Protein AF-A0A9P8RZV0-F1 (afdb_monomer_lite)

InterPro domains:
  IPR009030 Growth factor receptor cysteine-rich domain superfamily [SSF57184] (6-114)

Sequence (165 aa):
MSQQNICPQFCSSCSPNYKCLQCNIESEFTIKQECAQKCSNQFNHTCINGQSVICGTLQQITDCNCNSALNHCKTCSGEHQTRCGSCMLGYIFHDGLCTQCDEGYEQIDSFCFPIQKLSNGAIVGSIITLFVILGIIVSLIFYFISKKKKLAYYKDNLIYRQERQ

Radius of gyration: 33.46 Å; chains: 1; bounding box: 100×52×60 Å

Secondary structure (DSSP, 8-state):
------PPTTEEEE-TT--EEEE-TTEEE-TTS-EEEPPP--TTEEEETTEEEETT-TT--S---S-TT--SEEEEESGGG-EEEEEPTTEEEETTEEEEEPTTEEEETTEEEE------TT----SSHHHHHHHHHHHHHHHHHHHHHHHHHHHHHHHHHHTT-

pLDDT: mean 80.0, std 14.56, range [35.28, 95.44]

Structure (mmCIF, N/CA/C/O backbone):
data_AF-A0A9P8RZV0-F1
#
_entry.id   AF-A0A9P8RZV0-F1
#
loop_
_atom_site.group_PDB
_atom_site.id
_atom_site.type_symbol
_atom_site.label_atom_id
_atom_site.label_alt_id
_atom_site.label_comp_id
_atom_site.label_asym_id
_atom_site.label_entity_id
_atom_site.label_seq_id
_atom_site.pdbx_PDB_ins_code
_atom_site.Cartn_x
_atom_site.Cartn_y
_atom_site.Cartn_z
_atom_site.occupancy
_atom_site.B_iso_or_equiv
_atom_site.auth_seq_id
_atom_site.auth_comp_id
_atom_site.auth_asym_id
_atom_site.auth_atom_id
_atom_site.pdbx_PDB_model_num
ATOM 1 N N . MET A 1 1 ? -2.962 3.510 36.211 1.00 35.28 1 MET A N 1
ATOM 2 C CA . MET A 1 1 ? -2.300 2.692 35.173 1.00 35.28 1 MET A CA 1
ATOM 3 C C . MET A 1 1 ? -2.483 3.415 33.851 1.00 35.28 1 MET A C 1
ATOM 5 O O . MET A 1 1 ? -3.613 3.523 33.400 1.00 35.28 1 MET A O 1
ATOM 9 N N . SER A 1 2 ? -1.424 4.021 33.313 1.00 41.19 2 SER A N 1
ATOM 10 C CA . SER A 1 2 ? -1.478 4.686 32.006 1.00 41.19 2 SER A CA 1
ATOM 11 C C . SER A 1 2 ? -1.530 3.601 30.934 1.00 41.19 2 SER A C 1
ATOM 13 O O . SER A 1 2 ? -0.592 2.810 30.840 1.00 41.19 2 SER A O 1
ATOM 15 N N . GLN A 1 3 ? -2.629 3.503 30.183 1.00 46.88 3 GLN A N 1
ATOM 16 C CA . GLN A 1 3 ? -2.630 2.718 28.953 1.00 46.88 3 GLN A CA 1
ATOM 17 C C . GLN A 1 3 ? -1.719 3.451 27.968 1.00 46.88 3 GLN A C 1
ATOM 19 O O . GLN A 1 3 ? -2.100 4.467 27.393 1.00 46.88 3 GLN A O 1
ATOM 24 N N . GLN A 1 4 ? -0.483 2.977 27.815 1.00 55.09 4 GLN A N 1
ATOM 25 C CA . GLN A 1 4 ? 0.320 3.366 26.666 1.00 55.09 4 GLN A CA 1
ATOM 26 C C . GLN A 1 4 ? -0.403 2.835 25.427 1.00 55.09 4 GLN A C 1
ATOM 28 O O . GLN A 1 4 ? -0.552 1.626 25.261 1.00 55.09 4 GLN A O 1
ATOM 33 N N . ASN A 1 5 ? -0.895 3.749 24.592 1.00 59.56 5 ASN A N 1
ATOM 34 C CA . ASN A 1 5 ? -1.424 3.438 23.269 1.00 59.56 5 ASN A CA 1
ATOM 35 C C . ASN A 1 5 ? -0.265 2.949 22.396 1.00 59.56 5 ASN A C 1
ATOM 37 O O . ASN A 1 5 ? 0.402 3.737 21.730 1.00 59.56 5 ASN A O 1
ATOM 41 N N . ILE A 1 6 ? 0.029 1.653 22.475 1.00 84.31 6 ILE A N 1
ATOM 42 C CA . ILE A 1 6 ? 1.070 1.014 21.675 1.00 84.31 6 ILE A CA 1
ATOM 43 C C . ILE A 1 6 ? 0.485 0.780 20.283 1.00 84.31 6 ILE A C 1
ATOM 45 O O . ILE A 1 6 ? -0.480 0.032 20.125 1.00 84.31 6 ILE A O 1
ATOM 49 N N . CYS A 1 7 ? 1.048 1.450 19.279 1.00 89.19 7 CYS A N 1
ATOM 50 C CA . CYS A 1 7 ? 0.689 1.205 17.889 1.00 89.19 7 CYS A CA 1
ATOM 51 C C . CYS A 1 7 ? 1.203 -0.166 17.418 1.00 89.19 7 CYS A C 1
ATOM 53 O O . CYS A 1 7 ? 2.172 -0.683 17.983 1.00 89.19 7 CYS A O 1
ATOM 55 N N . PRO A 1 8 ? 0.578 -0.763 16.383 1.00 88.50 8 PRO A N 1
ATOM 56 C CA . PRO A 1 8 ? 1.052 -2.011 15.793 1.00 88.50 8 PRO A CA 1
ATOM 57 C C . PRO A 1 8 ? 2.518 -1.938 15.350 1.00 88.50 8 PRO A C 1
ATOM 59 O O . PRO A 1 8 ? 3.063 -0.861 15.105 1.00 88.50 8 PRO A O 1
ATOM 62 N N . GLN A 1 9 ? 3.154 -3.099 15.204 1.00 87.12 9 GLN A N 1
ATOM 63 C CA . GLN A 1 9 ? 4.531 -3.182 14.719 1.00 87.12 9 GLN A CA 1
ATOM 64 C C . GLN A 1 9 ? 4.688 -2.437 13.381 1.00 87.12 9 GLN A C 1
ATOM 66 O O . GLN A 1 9 ? 3.793 -2.475 12.540 1.00 87.12 9 GLN A O 1
ATOM 71 N N . PHE A 1 10 ? 5.823 -1.751 13.203 1.00 90.12 10 PHE A N 1
ATOM 72 C CA . PHE A 1 10 ? 6.149 -0.938 12.017 1.00 90.12 10 PHE A CA 1
ATOM 73 C C . PHE A 1 10 ? 5.305 0.334 11.809 1.00 90.12 10 PHE A C 1
ATOM 75 O O . PHE A 1 10 ? 5.528 1.067 10.843 1.00 90.12 10 PHE A O 1
ATOM 82 N N . CYS A 1 11 ? 4.382 0.629 12.722 1.00 91.88 11 CYS A N 1
ATOM 83 C CA . CYS A 1 11 ? 3.530 1.808 12.683 1.00 91.88 11 CYS A CA 1
ATOM 84 C C . CYS A 1 11 ? 4.097 2.938 13.558 1.00 91.88 11 CYS A C 1
ATOM 86 O O . CYS A 1 11 ? 4.313 2.740 14.755 1.00 91.88 11 CYS A O 1
ATOM 88 N N . SER A 1 12 ? 4.303 4.128 12.987 1.00 91.88 12 SER A N 1
ATOM 89 C CA . SER A 1 12 ? 4.790 5.305 13.717 1.00 91.88 12 SER A CA 1
ATOM 90 C C . SER A 1 12 ? 3.666 6.060 14.427 1.00 91.88 12 SER A C 1
ATOM 92 O O . SER A 1 12 ? 3.891 6.658 15.477 1.00 91.88 12 SER A O 1
ATOM 94 N N . SER A 1 13 ? 2.455 6.052 13.864 1.00 89.81 13 SER A N 1
ATOM 95 C CA . SER A 1 13 ? 1.272 6.671 14.468 1.00 89.81 13 SER A CA 1
ATOM 96 C C . SER A 1 13 ? -0.000 5.906 14.110 1.00 89.81 13 SER A C 1
ATOM 98 O O . SER A 1 13 ? -0.159 5.405 12.997 1.00 89.81 13 SER A O 1
ATOM 100 N N . CYS A 1 14 ? -0.926 5.802 15.061 1.00 89.81 14 CYS A N 1
ATOM 101 C CA . CYS A 1 14 ? -2.160 5.044 14.906 1.00 89.81 14 CYS A CA 1
ATOM 102 C C . CYS A 1 14 ? -3.358 5.777 15.517 1.00 89.81 14 CYS A C 1
ATOM 104 O O . CYS A 1 14 ? -3.225 6.608 16.415 1.00 89.81 14 CYS A O 1
ATOM 106 N N . SER A 1 15 ? -4.544 5.458 15.006 1.00 85.12 15 SER A N 1
ATOM 107 C CA . SER A 1 15 ? -5.821 5.923 15.552 1.00 85.12 15 SER A CA 1
ATOM 108 C C . SER A 1 15 ? -6.128 5.268 16.912 1.00 85.12 15 SER A C 1
ATOM 110 O O . SER A 1 15 ? -5.514 4.253 17.253 1.00 85.12 15 SER A O 1
ATOM 112 N N . PRO A 1 16 ? -7.133 5.758 17.669 1.00 82.50 16 PRO A N 1
ATOM 113 C CA . PRO A 1 16 ? -7.566 5.125 18.921 1.00 82.50 16 PRO A CA 1
ATOM 114 C C . PRO A 1 16 ? -7.991 3.653 18.783 1.00 82.50 16 PRO A C 1
ATOM 116 O O . PRO A 1 16 ? -7.933 2.910 19.754 1.00 82.50 16 PRO A O 1
ATOM 119 N N . ASN A 1 17 ? -8.376 3.217 17.577 1.00 82.50 17 ASN A N 1
ATOM 120 C CA . ASN A 1 17 ? -8.728 1.825 17.273 1.00 82.50 17 ASN A CA 1
ATOM 121 C C . ASN A 1 17 ? -7.516 0.987 16.818 1.00 82.50 17 ASN A C 1
ATOM 123 O O . ASN A 1 17 ? -7.690 -0.048 16.177 1.00 82.50 17 ASN A O 1
ATOM 127 N N . TYR A 1 18 ? -6.290 1.456 17.074 1.00 83.81 18 TYR A N 1
ATOM 128 C CA . TYR A 1 18 ? -5.024 0.816 16.694 1.00 83.81 18 TYR A CA 1
ATOM 129 C C . TYR A 1 18 ? -4.817 0.629 15.182 1.00 83.81 18 TYR A C 1
ATOM 131 O O . TYR A 1 18 ? -3.900 -0.073 14.765 1.00 83.81 18 TYR A O 1
ATOM 139 N N . LYS A 1 19 ? -5.626 1.278 14.334 1.00 85.81 19 LYS A N 1
ATOM 140 C CA . LYS A 1 19 ? -5.387 1.313 12.884 1.00 85.81 19 LYS A CA 1
ATOM 141 C C . LYS A 1 19 ? -4.223 2.233 12.570 1.00 85.81 19 LYS A C 1
ATOM 143 O O . LYS A 1 19 ? -4.206 3.363 13.066 1.00 85.81 19 LYS A O 1
ATOM 148 N N . CYS A 1 20 ? -3.283 1.752 11.762 1.00 87.56 20 CYS A N 1
ATOM 149 C CA . CYS A 1 20 ? -2.102 2.525 11.434 1.00 87.56 20 CYS A CA 1
ATOM 150 C C . CYS A 1 20 ? -2.447 3.698 10.513 1.00 87.56 20 CYS A C 1
ATOM 152 O O . CYS A 1 20 ? -3.146 3.521 9.518 1.00 87.56 20 CYS A O 1
ATOM 154 N N . LEU A 1 21 ? -1.968 4.886 10.878 1.00 87.12 21 LEU A N 1
ATOM 155 C CA . LEU A 1 21 ? -2.127 6.127 10.121 1.00 87.12 21 LEU A CA 1
ATOM 156 C C . LEU A 1 21 ? -0.827 6.527 9.422 1.00 87.12 21 LEU A C 1
ATOM 158 O O . LEU A 1 21 ? -0.874 7.216 8.411 1.00 87.12 21 LEU A O 1
ATOM 162 N N . GLN A 1 22 ? 0.322 6.066 9.923 1.00 88.44 22 GLN A N 1
ATOM 163 C CA . GLN A 1 22 ? 1.619 6.312 9.305 1.00 88.44 22 GLN A CA 1
ATOM 164 C C . GLN A 1 22 ? 2.607 5.185 9.622 1.00 88.44 22 GLN A C 1
ATOM 166 O O . GLN A 1 22 ? 2.713 4.750 10.770 1.00 88.44 22 GLN A O 1
ATOM 171 N N . CYS A 1 23 ? 3.347 4.732 8.610 1.00 91.12 23 CYS A N 1
ATOM 172 C CA . CYS A 1 23 ? 4.406 3.737 8.762 1.00 91.12 23 CYS A CA 1
ATOM 173 C C . CYS A 1 23 ? 5.754 4.367 9.142 1.00 91.12 23 CYS A C 1
ATOM 175 O O . CYS A 1 23 ? 6.040 5.521 8.820 1.00 91.12 23 CYS A O 1
ATOM 177 N N . ASN A 1 24 ? 6.619 3.570 9.773 1.00 92.00 24 ASN A N 1
ATOM 178 C CA . ASN A 1 24 ? 8.027 3.915 9.976 1.00 92.00 24 ASN A CA 1
ATOM 179 C C . ASN A 1 24 ? 8.763 4.108 8.630 1.00 92.00 24 ASN A C 1
ATOM 181 O O . ASN A 1 24 ? 8.328 3.613 7.594 1.00 92.00 24 ASN A O 1
ATOM 185 N N . ILE A 1 25 ? 9.919 4.785 8.647 1.00 86.75 25 ILE A N 1
ATOM 186 C CA . ILE A 1 25 ? 10.689 5.172 7.442 1.00 86.75 25 ILE A CA 1
ATOM 187 C C . ILE A 1 25 ? 11.010 3.967 6.524 1.00 86.75 25 ILE A C 1
ATOM 189 O O . ILE A 1 25 ? 10.898 4.056 5.296 1.00 86.75 25 ILE A O 1
ATOM 193 N N . GLU A 1 26 ? 11.334 2.812 7.112 1.00 86.38 26 GLU A N 1
ATOM 194 C CA . GLU A 1 26 ? 11.670 1.562 6.403 1.00 86.38 26 GLU A CA 1
ATOM 195 C C . GLU A 1 26 ? 10.474 0.619 6.210 1.00 86.38 26 GLU A C 1
ATOM 197 O O . GLU A 1 26 ? 10.621 -0.578 5.958 1.00 86.38 26 GLU A O 1
ATOM 202 N N . SER A 1 27 ? 9.265 1.146 6.356 1.00 90.19 27 SER A N 1
ATOM 203 C CA . SER A 1 27 ? 8.031 0.381 6.260 1.00 90.19 27 SER A CA 1
ATOM 204 C C . SER A 1 27 ? 7.091 1.015 5.244 1.00 90.19 27 SER A C 1
ATOM 206 O O . SER A 1 27 ? 7.167 2.208 4.950 1.00 90.19 27 SER A O 1
ATOM 208 N N . GLU A 1 28 ? 6.237 0.193 4.657 1.00 88.38 28 GLU A N 1
ATOM 209 C CA . GLU A 1 28 ? 5.258 0.594 3.655 1.00 88.38 28 GLU A CA 1
ATOM 210 C C . GLU A 1 28 ? 3.869 0.099 4.038 1.00 88.38 28 GLU A C 1
ATOM 212 O O . GLU A 1 28 ? 3.720 -0.896 4.753 1.00 88.38 28 GLU A O 1
ATOM 217 N N . PHE A 1 29 ? 2.852 0.821 3.577 1.00 87.81 29 PHE A N 1
ATOM 218 C CA . PHE A 1 29 ? 1.473 0.417 3.779 1.00 87.81 29 PHE A CA 1
ATOM 219 C C . PHE A 1 29 ? 1.134 -0.803 2.937 1.00 87.81 29 PHE A C 1
ATOM 221 O O . PHE A 1 29 ? 1.561 -0.953 1.794 1.00 87.81 29 PHE A O 1
ATOM 228 N N . THR A 1 30 ? 0.293 -1.647 3.513 1.00 88.44 30 THR A N 1
ATOM 229 C CA . THR A 1 30 ? -0.349 -2.756 2.826 1.00 88.44 30 THR A CA 1
ATOM 230 C C . THR A 1 30 ? -1.823 -2.444 2.580 1.00 88.44 30 THR A C 1
ATOM 232 O O . THR A 1 30 ? -2.440 -1.652 3.299 1.00 88.44 30 THR A O 1
ATOM 235 N N . ILE A 1 31 ? -2.447 -3.173 1.655 1.00 84.69 31 ILE A N 1
ATOM 236 C CA . ILE A 1 31 ? -3.902 -3.122 1.419 1.00 84.69 31 ILE A CA 1
ATOM 237 C C . ILE A 1 31 ? -4.755 -3.516 2.637 1.00 84.69 31 ILE A C 1
ATOM 239 O O . ILE A 1 31 ? -5.976 -3.391 2.609 1.00 84.69 31 ILE A O 1
ATOM 243 N N . LYS A 1 32 ? -4.138 -4.015 3.716 1.00 85.31 32 LYS A N 1
ATOM 244 C CA . LYS A 1 32 ? -4.818 -4.390 4.964 1.00 85.31 32 LYS A CA 1
ATOM 245 C C . LYS A 1 32 ? -4.852 -3.264 6.003 1.00 85.31 32 LYS A C 1
ATOM 247 O O . LYS A 1 32 ? -5.342 -3.489 7.108 1.00 85.31 32 LYS A O 1
ATOM 252 N N . GLN A 1 33 ? -4.368 -2.065 5.661 1.00 84.94 33 GLN A N 1
ATOM 253 C CA . GLN A 1 33 ? -4.188 -0.949 6.603 1.00 84.94 33 GLN A CA 1
ATOM 254 C C . GLN A 1 33 ? -3.169 -1.275 7.708 1.00 84.94 33 GLN A C 1
ATOM 256 O O . GLN A 1 33 ? -3.300 -0.877 8.867 1.00 84.94 33 GLN A O 1
ATOM 261 N N . GLU A 1 34 ? -2.150 -2.039 7.329 1.00 88.38 34 GLU A N 1
ATOM 262 C CA . GLU A 1 34 ? -1.037 -2.463 8.175 1.00 88.38 34 GLU A CA 1
ATOM 263 C C . GLU A 1 34 ? 0.270 -2.015 7.528 1.00 88.38 34 GLU A C 1
ATOM 265 O O . GLU A 1 34 ? 0.324 -1.864 6.307 1.00 88.38 34 GLU A O 1
ATOM 270 N N . CYS A 1 35 ? 1.319 -1.843 8.329 1.00 90.88 35 CYS A N 1
ATOM 271 C CA . CYS A 1 35 ? 2.656 -1.563 7.824 1.00 90.88 35 CYS A CA 1
ATOM 272 C C . CYS A 1 35 ? 3.463 -2.855 7.738 1.00 90.88 35 CYS A C 1
ATOM 274 O O . CYS A 1 35 ? 3.513 -3.629 8.695 1.00 90.88 35 CYS A O 1
ATOM 276 N N . ALA A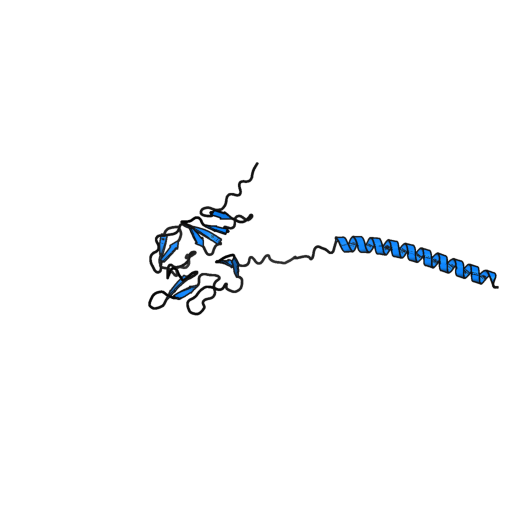 1 36 ? 4.126 -3.064 6.608 1.00 89.75 36 ALA A N 1
ATOM 277 C CA . ALA A 1 36 ? 5.089 -4.135 6.415 1.00 89.75 36 ALA A CA 1
ATOM 278 C C . ALA A 1 36 ? 6.492 -3.550 6.233 1.00 89.75 36 ALA A C 1
ATOM 280 O O . ALA A 1 36 ? 6.656 -2.397 5.833 1.00 89.75 36 ALA A O 1
ATOM 281 N N . GLN A 1 37 ? 7.516 -4.344 6.542 1.00 88.81 37 GLN A N 1
ATOM 282 C CA . GLN A 1 37 ? 8.897 -3.987 6.229 1.00 88.81 37 GLN A CA 1
ATOM 283 C C . GLN A 1 37 ? 9.067 -3.865 4.711 1.00 88.81 37 GLN A C 1
ATOM 285 O O . GLN A 1 37 ? 8.585 -4.728 3.981 1.00 88.81 37 GLN A O 1
ATOM 290 N N . LYS A 1 38 ? 9.778 -2.833 4.246 1.00 87.25 38 LYS A N 1
ATOM 291 C CA . LYS A 1 38 ? 10.147 -2.697 2.832 1.00 8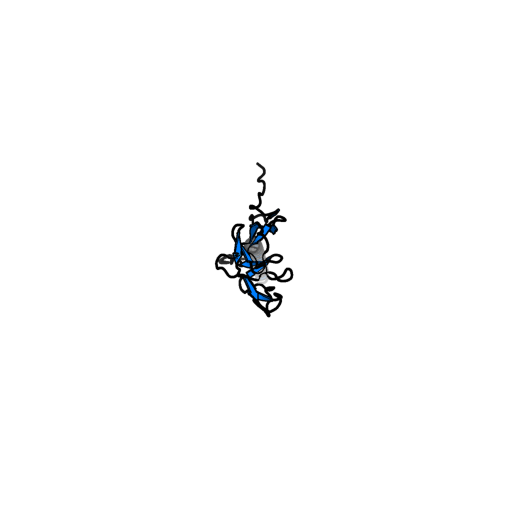7.25 38 LYS A CA 1
ATOM 292 C C . LYS A 1 38 ? 11.173 -3.758 2.432 1.00 87.25 38 LYS A C 1
ATOM 294 O O . LYS A 1 38 ? 12.088 -4.073 3.192 1.00 87.25 38 LYS A O 1
ATOM 299 N N . CYS A 1 39 ? 11.056 -4.260 1.210 1.00 86.62 39 CYS A N 1
ATOM 300 C CA . CYS A 1 39 ? 12.048 -5.139 0.595 1.00 86.62 39 CYS A CA 1
ATOM 301 C C . CYS A 1 39 ? 13.012 -4.347 -0.300 1.00 86.62 39 CYS A C 1
ATOM 303 O O . CYS A 1 39 ? 12.749 -3.203 -0.662 1.00 86.62 39 CYS A O 1
ATOM 305 N N . SER A 1 40 ? 14.122 -4.971 -0.710 1.00 78.50 40 SER A N 1
ATOM 306 C CA . SER A 1 40 ? 14.970 -4.401 -1.763 1.00 78.50 40 SER A CA 1
ATOM 307 C C . SER A 1 40 ? 14.177 -4.295 -3.075 1.00 78.50 40 SER A C 1
ATOM 309 O O . SER A 1 40 ? 13.652 -5.294 -3.583 1.00 78.50 40 SER A O 1
ATOM 311 N N . ASN A 1 41 ? 14.067 -3.070 -3.590 1.00 70.44 41 ASN A N 1
ATOM 312 C CA . ASN A 1 41 ? 13.182 -2.688 -4.688 1.00 70.44 41 ASN A CA 1
ATOM 313 C C . ASN A 1 41 ? 13.763 -3.095 -6.048 1.00 70.44 41 ASN A C 1
ATOM 315 O O . ASN A 1 41 ? 14.391 -2.297 -6.742 1.00 70.44 41 ASN A O 1
ATOM 319 N N . GLN A 1 42 ? 13.532 -4.343 -6.449 1.00 86.94 42 GLN A N 1
ATOM 320 C CA . GLN A 1 42 ? 13.736 -4.778 -7.830 1.00 86.94 42 GLN A CA 1
ATOM 321 C C . GLN A 1 42 ? 12.535 -4.357 -8.689 1.00 86.94 42 GLN A C 1
ATOM 323 O O . GLN A 1 42 ? 11.403 -4.333 -8.208 1.00 86.94 42 GLN A O 1
ATOM 328 N N . PHE A 1 43 ? 12.768 -3.991 -9.951 1.00 89.00 43 PHE A N 1
ATOM 329 C CA . PHE A 1 43 ? 11.680 -3.700 -10.888 1.00 89.00 43 PHE A CA 1
ATOM 330 C C . PHE A 1 43 ? 10.731 -4.902 -11.024 1.00 89.00 43 PHE A C 1
ATOM 332 O O . PHE A 1 43 ? 11.190 -6.041 -11.113 1.00 89.00 43 PHE A O 1
ATOM 339 N N . ASN A 1 44 ? 9.423 -4.634 -11.082 1.00 90.62 44 ASN A N 1
ATOM 340 C CA . ASN A 1 44 ? 8.351 -5.628 -11.201 1.00 90.62 44 ASN A CA 1
ATOM 341 C C . ASN A 1 44 ? 8.339 -6.665 -10.063 1.00 90.62 44 ASN A C 1
ATOM 343 O O . ASN A 1 44 ? 7.935 -7.819 -10.246 1.00 90.62 44 ASN A O 1
ATOM 347 N N . HIS A 1 45 ? 8.801 -6.248 -8.885 1.00 92.50 45 HIS A N 1
ATOM 348 C CA . HIS A 1 45 ? 8.727 -7.019 -7.654 1.00 92.50 45 HIS A CA 1
ATOM 349 C C . HIS A 1 45 ? 7.919 -6.280 -6.584 1.00 92.50 45 HIS A C 1
ATOM 351 O O . HIS A 1 45 ? 7.739 -5.064 -6.629 1.00 92.50 45 HIS A O 1
ATOM 357 N N . THR A 1 46 ? 7.432 -7.047 -5.621 1.00 92.69 46 THR A N 1
ATOM 358 C CA . THR A 1 46 ? 6.670 -6.605 -4.454 1.00 92.69 46 THR A CA 1
ATOM 359 C C . THR A 1 46 ? 7.231 -7.281 -3.204 1.00 92.69 46 THR A C 1
ATOM 361 O O . THR A 1 46 ? 7.967 -8.271 -3.296 1.00 92.69 46 THR A O 1
ATOM 364 N N . CYS A 1 47 ? 6.898 -6.749 -2.032 1.00 91.62 47 CYS A N 1
ATOM 365 C CA . CYS A 1 47 ? 7.359 -7.275 -0.759 1.00 91.62 47 CYS A CA 1
ATOM 366 C C . CYS A 1 47 ? 6.272 -8.125 -0.100 1.00 91.62 47 CYS A C 1
ATOM 368 O O . CYS A 1 47 ? 5.175 -7.653 0.196 1.00 91.62 47 CYS A O 1
ATOM 370 N N . ILE A 1 48 ? 6.582 -9.390 0.181 1.00 88.69 48 ILE A N 1
ATOM 371 C CA . ILE A 1 48 ? 5.710 -10.273 0.958 1.00 88.69 48 ILE A CA 1
ATOM 372 C C . ILE A 1 48 ? 6.529 -10.830 2.114 1.00 88.69 48 ILE A C 1
ATOM 374 O O . ILE A 1 48 ? 7.499 -11.551 1.903 1.00 88.69 48 ILE A O 1
ATOM 378 N N . ASN A 1 49 ? 6.148 -10.489 3.347 1.00 85.50 49 ASN A N 1
ATOM 379 C CA .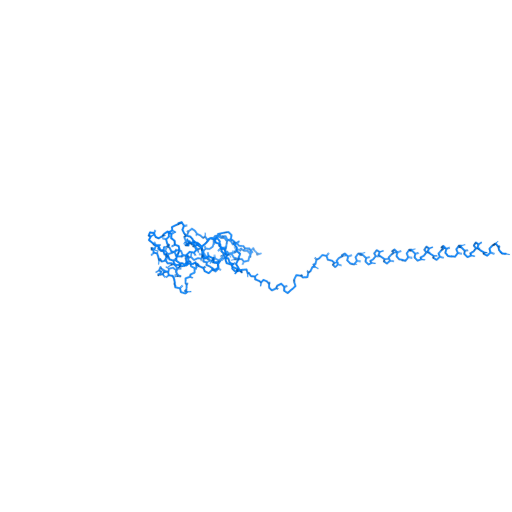 ASN A 1 49 ? 6.831 -10.937 4.568 1.00 85.50 49 ASN A CA 1
ATOM 380 C C . ASN A 1 49 ? 8.351 -10.663 4.560 1.00 85.50 49 ASN A C 1
ATOM 382 O O . ASN A 1 49 ? 9.141 -11.510 4.971 1.00 85.50 49 ASN A O 1
ATOM 386 N N . GLY A 1 50 ? 8.770 -9.499 4.050 1.00 84.88 50 GLY A N 1
ATOM 387 C CA . GLY A 1 50 ? 10.188 -9.131 3.955 1.00 84.88 50 GLY A CA 1
ATOM 388 C C . GLY A 1 50 ? 10.957 -9.828 2.824 1.00 84.88 50 GLY A C 1
ATOM 389 O O . GLY A 1 50 ? 12.171 -9.663 2.725 1.00 84.88 50 GLY A O 1
ATOM 390 N N . GLN A 1 51 ? 10.277 -10.582 1.952 1.00 89.44 51 GLN A N 1
ATOM 391 C CA . GLN A 1 51 ? 10.868 -11.208 0.769 1.00 89.44 51 GLN A CA 1
ATOM 392 C C . GLN A 1 51 ? 10.406 -10.526 -0.521 1.00 89.44 51 GLN A C 1
ATOM 394 O O . GLN A 1 51 ? 9.214 -10.295 -0.728 1.00 89.44 51 GLN A O 1
ATOM 399 N N . SER A 1 52 ? 11.368 -10.225 -1.398 1.00 92.50 52 SER A N 1
ATOM 400 C CA . SER A 1 52 ? 11.106 -9.669 -2.727 1.00 92.50 52 SER A CA 1
ATOM 401 C C . SER A 1 52 ? 10.657 -10.779 -3.673 1.00 92.50 52 SER A C 1
ATOM 403 O O . SER A 1 52 ? 11.405 -11.723 -3.929 1.00 92.50 52 SER A O 1
ATOM 405 N N . VAL A 1 53 ? 9.440 -10.665 -4.197 1.00 92.62 53 VAL A N 1
ATOM 406 C CA . VAL A 1 53 ? 8.840 -11.635 -5.123 1.00 92.62 53 VAL A CA 1
ATOM 407 C C . VAL A 1 53 ? 8.287 -10.927 -6.353 1.00 92.62 53 VAL A C 1
ATOM 409 O O . VAL A 1 53 ? 7.991 -9.737 -6.301 1.00 92.62 53 VAL A O 1
ATOM 412 N N . ILE A 1 54 ? 8.123 -11.654 -7.458 1.00 93.12 54 ILE A N 1
ATOM 413 C CA . ILE A 1 54 ? 7.540 -11.106 -8.691 1.00 93.12 54 ILE A CA 1
ATOM 414 C C . ILE A 1 54 ? 6.105 -10.626 -8.422 1.00 93.12 54 ILE A C 1
ATOM 416 O O . ILE A 1 54 ? 5.350 -11.263 -7.685 1.00 93.12 54 ILE A O 1
ATOM 420 N N . CYS A 1 55 ? 5.727 -9.505 -9.029 1.00 94.25 55 CYS A N 1
ATOM 421 C CA . CYS A 1 55 ? 4.384 -8.944 -8.914 1.00 94.25 55 CYS A CA 1
ATOM 422 C C . CYS A 1 55 ? 3.280 -9.813 -9.534 1.00 94.25 55 CYS A C 1
ATOM 424 O O . CYS A 1 55 ? 3.519 -10.693 -10.360 1.00 94.25 55 CYS A O 1
ATOM 426 N N . GLY A 1 56 ? 2.033 -9.518 -9.170 1.00 93.12 56 GLY A N 1
ATOM 427 C CA . GLY A 1 56 ? 0.837 -10.183 -9.685 1.00 93.12 56 GLY A CA 1
ATOM 428 C C . GLY A 1 56 ? 0.438 -11.448 -8.927 1.00 93.12 56 GLY A C 1
ATOM 429 O O . GLY A 1 56 ? -0.528 -12.105 -9.316 1.00 93.12 56 GLY A O 1
ATOM 430 N N . THR A 1 57 ? 1.131 -11.791 -7.839 1.00 92.06 57 THR A N 1
ATOM 431 C CA . THR A 1 57 ? 0.772 -12.955 -7.018 1.00 92.06 57 THR A CA 1
ATOM 432 C C . THR A 1 57 ? -0.530 -12.720 -6.246 1.00 92.06 57 THR A C 1
ATOM 434 O O . THR A 1 57 ? -0.955 -11.590 -6.002 1.00 92.06 57 THR A O 1
ATOM 437 N N . LEU A 1 58 ? -1.186 -13.807 -5.831 1.00 88.69 58 LEU A N 1
ATOM 438 C CA . LEU A 1 58 ? -2.412 -13.736 -5.022 1.00 88.69 58 LEU A CA 1
ATOM 439 C C . LEU A 1 58 ? -2.166 -13.203 -3.602 1.00 88.69 58 LEU A C 1
ATOM 441 O O . LEU A 1 58 ? -3.086 -12.699 -2.970 1.00 88.69 58 LEU A O 1
ATOM 445 N N . GLN A 1 59 ? -0.939 -13.340 -3.100 1.00 89.25 59 GLN A N 1
ATOM 446 C CA . GLN A 1 59 ? -0.546 -12.960 -1.740 1.00 89.25 59 GLN A CA 1
ATOM 447 C C . GLN A 1 59 ? 0.023 -11.539 -1.667 1.00 89.25 59 GLN A C 1
ATOM 449 O O . GLN A 1 59 ? 0.388 -11.087 -0.584 1.00 89.25 59 GLN A O 1
ATOM 454 N N . GLN A 1 60 ? 0.125 -10.849 -2.804 1.00 91.75 60 GLN A N 1
ATOM 455 C CA . GLN A 1 60 ? 0.631 -9.490 -2.873 1.00 91.75 60 GLN A CA 1
ATOM 456 C C . GLN A 1 60 ? -0.268 -8.545 -2.074 1.00 91.75 60 GLN A C 1
ATOM 458 O O . GLN A 1 60 ? -1.468 -8.434 -2.328 1.00 91.75 60 GLN A O 1
ATOM 463 N N . ILE A 1 61 ? 0.339 -7.867 -1.102 1.00 89.94 61 ILE A N 1
ATOM 464 C CA . ILE A 1 61 ? -0.341 -6.919 -0.216 1.00 89.94 61 ILE A CA 1
ATOM 465 C C . ILE A 1 61 ? 0.273 -5.519 -0.251 1.00 89.94 61 ILE A C 1
ATOM 467 O O . ILE A 1 61 ? -0.353 -4.606 0.278 1.00 89.94 61 ILE A O 1
ATOM 471 N N . THR A 1 62 ? 1.443 -5.345 -0.870 1.00 92.25 62 THR A N 1
ATOM 472 C CA . THR A 1 62 ? 2.071 -4.043 -1.127 1.00 92.25 62 THR A CA 1
ATOM 473 C C . THR A 1 62 ? 2.125 -3.758 -2.622 1.00 92.25 62 THR A C 1
ATOM 475 O O . THR A 1 62 ? 1.877 -4.635 -3.462 1.00 92.25 62 THR A O 1
ATOM 478 N N . ASP A 1 63 ? 2.421 -2.509 -2.954 1.00 91.56 63 ASP A N 1
ATOM 479 C CA . ASP A 1 63 ? 2.484 -2.058 -4.334 1.00 91.56 63 ASP A CA 1
ATOM 480 C C . ASP A 1 63 ? 3.593 -2.788 -5.102 1.00 91.56 63 ASP A C 1
ATOM 482 O O . ASP A 1 63 ? 4.624 -3.206 -4.566 1.00 91.56 63 ASP A O 1
ATOM 486 N N . CYS A 1 64 ? 3.353 -2.986 -6.392 1.00 92.88 64 CYS A N 1
ATOM 487 C CA . CYS A 1 64 ? 4.372 -3.448 -7.309 1.00 92.88 64 CYS A CA 1
ATOM 488 C C . CYS A 1 64 ? 5.328 -2.302 -7.641 1.00 92.88 64 CYS A C 1
ATOM 490 O O . CYS A 1 64 ? 4.892 -1.214 -8.022 1.00 92.88 64 CYS A O 1
ATOM 492 N N . ASN A 1 65 ? 6.632 -2.560 -7.587 1.00 90.94 65 ASN A N 1
ATOM 493 C CA . ASN A 1 65 ? 7.646 -1.585 -7.961 1.00 90.94 65 ASN A CA 1
ATOM 494 C C . ASN A 1 65 ? 7.744 -1.435 -9.491 1.00 90.94 65 ASN A C 1
ATOM 496 O O . ASN A 1 65 ? 8.574 -2.075 -10.144 1.00 90.94 65 ASN A O 1
ATOM 500 N N . CYS A 1 66 ? 6.872 -0.605 -10.063 1.00 89.62 66 CYS A N 1
ATOM 501 C CA . CYS A 1 66 ? 6.858 -0.291 -11.492 1.00 89.62 66 CYS A CA 1
ATOM 502 C C . CYS A 1 66 ? 7.695 0.947 -11.823 1.00 89.62 66 CYS A C 1
ATOM 504 O O . CYS A 1 66 ? 8.589 0.890 -12.661 1.00 89.62 66 CYS A O 1
ATOM 506 N N . ASN A 1 67 ? 7.393 2.062 -11.157 1.00 85.44 67 ASN A N 1
ATOM 507 C CA . ASN A 1 67 ? 8.039 3.366 -11.286 1.00 85.44 67 ASN A CA 1
ATOM 508 C C . ASN A 1 67 ? 7.670 4.186 -10.040 1.00 85.44 67 ASN A C 1
ATOM 510 O O . ASN A 1 67 ? 6.562 4.035 -9.534 1.00 85.44 67 ASN A O 1
ATOM 514 N N . SER A 1 68 ? 8.542 5.075 -9.563 1.00 80.31 68 SER A N 1
ATOM 515 C CA . SER A 1 68 ? 8.265 5.909 -8.381 1.00 80.31 68 SER A CA 1
ATOM 516 C C . SER A 1 68 ? 7.083 6.875 -8.543 1.00 80.31 68 SER A C 1
ATOM 518 O O . SER A 1 68 ? 6.568 7.367 -7.544 1.00 80.31 68 SER A O 1
ATOM 520 N N . ALA A 1 69 ? 6.656 7.160 -9.776 1.00 85.44 69 ALA A N 1
ATOM 521 C CA . ALA A 1 69 ? 5.473 7.967 -10.072 1.00 85.44 69 ALA A CA 1
ATOM 522 C C . ALA A 1 69 ? 4.164 7.155 -10.106 1.00 85.44 69 ALA A C 1
ATOM 524 O O . ALA A 1 69 ? 3.087 7.742 -10.206 1.00 85.44 69 ALA A O 1
ATOM 525 N N . LEU A 1 70 ? 4.241 5.822 -10.056 1.00 89.56 70 LEU A N 1
ATOM 526 C CA . LEU A 1 70 ? 3.083 4.936 -10.089 1.00 89.56 70 LEU A CA 1
ATOM 527 C C . LEU A 1 70 ? 2.847 4.335 -8.711 1.00 89.56 70 LEU A C 1
ATOM 529 O O . LEU A 1 70 ? 3.698 3.625 -8.183 1.00 89.56 70 LEU A O 1
ATOM 533 N N . ASN A 1 71 ? 1.654 4.567 -8.180 1.00 90.19 71 ASN A N 1
ATOM 534 C CA . ASN A 1 71 ? 1.207 3.987 -6.921 1.00 90.19 71 ASN A CA 1
ATOM 535 C C . ASN A 1 71 ? 0.102 2.960 -7.187 1.00 90.19 71 ASN A C 1
ATOM 537 O O . ASN A 1 71 ? -0.584 3.018 -8.211 1.00 90.19 71 ASN A O 1
ATOM 541 N N . HIS A 1 72 ? -0.080 2.034 -6.249 1.00 92.94 72 HIS A N 1
ATOM 542 C CA . HIS A 1 72 ? -1.205 1.096 -6.204 1.00 92.94 72 HIS A CA 1
ATOM 543 C C . HIS A 1 72 ? -1.288 0.125 -7.389 1.00 92.94 72 HIS A C 1
ATOM 545 O O . HIS A 1 72 ? -2.342 -0.458 -7.661 1.00 92.94 72 HIS A O 1
ATOM 551 N N . CYS A 1 73 ? -0.171 -0.099 -8.089 1.00 94.19 73 CYS A N 1
ATOM 552 C CA . CYS A 1 73 ? -0.080 -1.118 -9.128 1.00 94.19 73 CYS A CA 1
ATOM 553 C C . CYS A 1 73 ? 0.006 -2.517 -8.505 1.00 94.19 73 CYS A C 1
ATOM 555 O O . CYS A 1 73 ? 0.869 -2.783 -7.671 1.00 94.19 73 CYS A O 1
ATOM 557 N N . LYS A 1 74 ? -0.800 -3.460 -8.995 1.00 95.06 74 LYS A N 1
ATOM 558 C CA . LYS A 1 74 ? -0.614 -4.892 -8.722 1.00 95.06 74 LYS A CA 1
ATOM 559 C C . LYS A 1 74 ? 0.380 -5.529 -9.690 1.00 95.06 74 LYS A C 1
ATOM 561 O O . LYS A 1 74 ? 1.170 -6.377 -9.295 1.00 95.06 74 LYS A O 1
ATOM 566 N N . THR A 1 75 ? 0.363 -5.108 -10.949 1.00 94.31 75 THR A N 1
ATOM 567 C CA . THR A 1 75 ? 1.339 -5.500 -11.977 1.00 94.31 75 THR A CA 1
ATOM 568 C C . THR A 1 75 ? 1.788 -4.272 -12.757 1.00 94.31 75 THR A C 1
ATOM 570 O O . THR A 1 75 ? 1.078 -3.268 -12.777 1.00 94.31 75 THR A O 1
ATOM 573 N N . CYS A 1 76 ? 2.934 -4.353 -13.433 1.00 92.94 76 CYS A N 1
ATOM 574 C CA . CYS A 1 76 ? 3.423 -3.311 -14.342 1.00 92.94 76 CYS A CA 1
ATOM 575 C C . CYS A 1 76 ? 3.097 -3.653 -15.802 1.00 92.94 76 CYS A C 1
ATOM 577 O O . CYS A 1 76 ? 3.035 -4.830 -16.159 1.00 92.94 76 CYS A O 1
ATOM 579 N N . SER A 1 77 ? 2.908 -2.645 -16.656 1.00 89.62 77 SER A N 1
ATOM 580 C CA . SER A 1 77 ? 2.714 -2.826 -18.102 1.00 89.62 77 SER A CA 1
ATOM 581 C C . SER A 1 77 ? 3.279 -1.648 -18.905 1.00 89.62 77 SER A C 1
ATOM 583 O O . SER A 1 77 ? 3.537 -0.574 -18.365 1.00 89.62 77 SER A O 1
ATOM 585 N N . GLY A 1 78 ? 3.448 -1.854 -20.213 1.00 72.69 78 GLY A N 1
ATOM 586 C CA . GLY A 1 78 ? 3.898 -0.850 -21.177 1.00 72.69 78 GLY A CA 1
ATOM 587 C C . GLY A 1 78 ? 5.405 -0.851 -21.443 1.00 72.69 78 GLY A C 1
ATOM 588 O O . GLY A 1 78 ? 6.213 -1.246 -20.600 1.00 72.69 78 GLY A O 1
ATOM 589 N N . GLU A 1 79 ? 5.789 -0.375 -22.632 1.00 57.91 79 GLU A N 1
ATOM 590 C CA . GLU A 1 79 ? 7.178 0.005 -22.906 1.00 57.91 79 GLU A CA 1
ATOM 591 C C . GLU A 1 79 ? 7.564 1.162 -21.974 1.00 57.91 79 GLU A C 1
ATOM 593 O O . GLU A 1 79 ? 6.805 2.111 -21.794 1.00 57.91 79 GLU A O 1
ATOM 598 N N . HIS A 1 80 ? 8.739 1.067 -21.350 1.00 62.00 80 HIS A N 1
ATOM 599 C CA . HIS A 1 80 ? 9.277 2.050 -20.396 1.00 62.00 80 HIS A CA 1
ATOM 600 C C . HIS A 1 80 ? 8.594 2.152 -19.023 1.00 62.00 80 HIS A C 1
ATOM 602 O O . HIS A 1 80 ? 8.933 3.056 -18.263 1.00 62.00 80 HIS A O 1
ATOM 608 N N . GLN A 1 81 ? 7.737 1.195 -18.642 1.00 71.25 81 GLN A N 1
ATOM 609 C CA . GLN A 1 81 ? 7.350 1.001 -17.230 1.00 71.25 81 GLN A CA 1
ATOM 610 C C . GLN A 1 81 ? 6.569 2.186 -16.625 1.00 71.25 81 GLN A C 1
ATOM 612 O O . GLN A 1 81 ? 6.535 2.369 -15.412 1.00 71.25 81 GLN A O 1
ATOM 617 N N . THR A 1 82 ? 5.934 3.005 -17.466 1.00 80.94 82 THR A N 1
ATOM 618 C CA . THR A 1 82 ? 5.199 4.215 -17.059 1.00 80.94 82 THR A CA 1
ATOM 619 C C . THR A 1 82 ? 3.723 3.960 -16.766 1.00 80.94 82 THR A C 1
ATOM 621 O O . THR A 1 82 ? 2.973 4.911 -16.556 1.00 80.94 82 THR A O 1
ATOM 624 N N . ARG A 1 83 ? 3.287 2.691 -16.739 1.00 90.94 83 ARG A N 1
ATOM 625 C CA . ARG A 1 83 ? 1.890 2.310 -16.504 1.00 90.94 83 ARG A CA 1
ATOM 626 C C . ARG A 1 83 ? 1.784 1.087 -15.592 1.00 90.94 83 ARG A C 1
ATOM 628 O O . ARG A 1 83 ? 2.582 0.149 -15.672 1.00 90.94 83 ARG A O 1
ATOM 635 N N . CYS A 1 84 ? 0.751 1.054 -14.760 1.00 94.38 84 CYS A N 1
ATOM 636 C CA . CYS A 1 84 ? 0.291 -0.186 -14.156 1.00 94.38 84 CYS A CA 1
ATOM 637 C C . CYS A 1 84 ? -0.288 -1.100 -15.254 1.00 94.38 84 CYS A C 1
ATOM 639 O O . CYS A 1 84 ? -0.906 -0.637 -16.212 1.00 94.38 84 CYS A O 1
ATOM 641 N N . GLY A 1 85 ? -0.116 -2.410 -15.107 1.00 94.31 85 GLY A N 1
ATOM 642 C CA . GLY A 1 85 ? -0.852 -3.422 -15.869 1.00 94.31 85 GLY A CA 1
ATOM 643 C C . GLY A 1 85 ? -2.186 -3.791 -15.228 1.00 94.31 85 GLY A C 1
ATOM 644 O O . GLY A 1 85 ? -3.125 -4.161 -15.923 1.00 94.31 85 GLY A O 1
ATOM 645 N N . SER A 1 86 ? -2.272 -3.678 -13.905 1.00 95.06 86 SER A N 1
ATOM 646 C CA . SER A 1 86 ? -3.490 -3.853 -13.115 1.00 95.06 86 SER A CA 1
ATOM 647 C C . SER A 1 86 ? -3.335 -3.145 -11.772 1.00 95.06 86 SER A C 1
ATOM 649 O O . SER A 1 86 ? -2.206 -2.880 -11.346 1.00 95.06 86 SER A O 1
ATOM 651 N N . CYS A 1 87 ? -4.449 -2.855 -11.104 1.00 95.12 87 CYS A N 1
ATOM 652 C CA . CYS A 1 87 ? -4.453 -2.195 -9.801 1.00 95.12 87 CYS A CA 1
ATOM 653 C C . CYS A 1 87 ? -4.537 -3.178 -8.636 1.00 95.12 87 CYS A C 1
ATOM 655 O O . CYS A 1 87 ? -5.016 -4.309 -8.775 1.00 95.12 87 CYS A O 1
ATOM 657 N N . MET A 1 88 ? -4.062 -2.728 -7.477 1.00 93.69 88 MET A N 1
ATOM 658 C CA . MET A 1 88 ? -4.311 -3.387 -6.200 1.00 93.69 88 MET A CA 1
ATOM 659 C C . MET A 1 88 ? -5.809 -3.394 -5.880 1.00 93.69 88 MET A C 1
ATOM 661 O O . MET A 1 88 ? -6.596 -2.619 -6.427 1.00 93.69 88 MET A O 1
ATOM 665 N N . LEU A 1 89 ? -6.211 -4.303 -4.993 1.00 92.06 89 LEU A N 1
ATOM 666 C CA . LEU A 1 89 ? -7.599 -4.402 -4.553 1.00 92.06 89 LEU A CA 1
ATOM 667 C C . LEU A 1 89 ? -8.068 -3.066 -3.955 1.00 92.06 89 LEU A C 1
ATOM 669 O O . LEU A 1 89 ? -7.366 -2.490 -3.128 1.00 92.06 89 LEU A O 1
ATOM 673 N N . GLY A 1 90 ? -9.264 -2.621 -4.345 1.00 91.69 90 GLY A N 1
ATOM 674 C CA . GLY A 1 90 ? -9.855 -1.369 -3.874 1.00 91.69 90 GLY A CA 1
ATOM 675 C C . GLY A 1 90 ? -9.561 -0.152 -4.745 1.00 91.69 90 GLY A C 1
ATOM 676 O O . GLY A 1 90 ? -9.992 0.939 -4.386 1.00 91.69 90 GLY A O 1
ATOM 677 N N . TYR A 1 91 ? -8.873 -0.326 -5.877 1.00 94.88 91 TYR A N 1
ATOM 678 C CA . TYR A 1 91 ? -8.547 0.746 -6.816 1.00 94.88 91 TYR A CA 1
ATOM 679 C C . TYR A 1 91 ? -9.084 0.464 -8.218 1.00 94.88 91 TYR A C 1
ATOM 681 O O . TYR A 1 91 ? -9.009 -0.662 -8.716 1.00 94.88 91 TYR A O 1
ATOM 689 N N . ILE A 1 92 ? -9.550 1.517 -8.885 1.00 94.81 92 ILE A N 1
ATOM 690 C CA . ILE A 1 92 ? -10.031 1.472 -10.266 1.00 94.81 92 ILE A CA 1
ATOM 691 C C . ILE A 1 92 ? -8.848 1.624 -11.220 1.00 94.81 92 ILE A C 1
ATOM 693 O O . ILE A 1 92 ? -8.054 2.559 -11.108 1.00 94.81 92 ILE A O 1
ATOM 697 N N . PHE A 1 93 ? -8.770 0.727 -12.202 1.00 95.06 93 PHE A N 1
ATOM 698 C CA . PHE A 1 93 ? -7.823 0.842 -13.304 1.00 95.06 93 PHE A CA 1
ATOM 699 C C . PHE A 1 93 ? -8.341 1.809 -14.368 1.00 95.06 93 PHE A C 1
ATOM 701 O O . PHE A 1 93 ? -9.352 1.540 -15.019 1.00 95.06 93 PHE A O 1
ATOM 708 N N . HIS A 1 94 ? -7.617 2.905 -14.587 1.00 94.69 94 HIS A N 1
ATOM 709 C CA . HIS A 1 94 ? -7.926 3.863 -15.643 1.00 94.69 94 HIS A CA 1
ATOM 710 C C . HIS A 1 94 ? -6.655 4.283 -16.378 1.00 94.69 94 HIS A C 1
ATOM 712 O O . HIS A 1 94 ? -5.764 4.895 -15.798 1.00 94.69 94 HIS A O 1
ATOM 718 N N . ASP A 1 95 ? -6.569 3.928 -17.661 1.00 92.12 95 ASP A N 1
ATOM 719 C CA . ASP A 1 95 ? -5.477 4.322 -18.560 1.00 92.12 95 ASP A CA 1
ATOM 720 C C . ASP A 1 95 ? -4.057 4.026 -18.016 1.00 92.12 95 ASP A C 1
ATOM 722 O O . ASP A 1 95 ? -3.100 4.770 -18.236 1.00 92.12 95 ASP A O 1
ATOM 726 N N . GLY A 1 96 ? -3.890 2.905 -17.306 1.00 92.00 96 GLY A N 1
ATOM 727 C CA . GLY A 1 96 ? -2.600 2.528 -16.719 1.00 92.00 96 GLY A CA 1
ATOM 728 C C . GLY A 1 96 ? -2.305 3.159 -15.357 1.00 92.00 96 GLY A C 1
ATOM 729 O O . GLY A 1 96 ? -1.179 3.045 -14.883 1.00 92.00 96 GLY A O 1
ATOM 730 N N . LEU A 1 97 ? -3.284 3.809 -14.727 1.00 93.31 97 LEU A N 1
ATOM 731 C CA . LEU A 1 97 ? -3.173 4.435 -13.410 1.00 93.31 97 LEU A CA 1
ATOM 732 C C . LEU A 1 97 ? -4.189 3.838 -12.427 1.00 93.31 97 LEU A C 1
ATOM 734 O O . LEU A 1 97 ? -5.237 3.329 -12.831 1.00 93.31 97 LEU A O 1
ATOM 738 N N . CYS A 1 98 ? -3.866 3.936 -11.136 1.00 94.56 98 CYS A N 1
ATOM 739 C CA . CYS A 1 98 ? -4.635 3.385 -10.018 1.00 94.56 98 CYS A CA 1
ATOM 740 C C . CYS A 1 98 ? -4.841 4.450 -8.932 1.00 94.56 98 CYS A C 1
ATOM 742 O O . CYS A 1 98 ? -4.349 4.317 -7.818 1.00 94.56 98 CYS A O 1
ATOM 744 N N . THR A 1 99 ? -5.493 5.565 -9.269 1.00 92.00 99 THR A N 1
ATOM 745 C CA . THR A 1 99 ? -5.579 6.751 -8.390 1.00 92.00 99 THR A CA 1
ATOM 746 C C . THR A 1 99 ? -6.931 6.931 -7.708 1.00 92.00 99 THR A C 1
ATOM 748 O O . THR A 1 99 ? -7.054 7.775 -6.825 1.00 92.00 99 THR A O 1
ATOM 751 N N . GLN A 1 100 ? -7.947 6.169 -8.113 1.00 94.00 100 GLN A N 1
ATOM 752 C CA . GLN A 1 100 ? -9.311 6.281 -7.598 1.00 94.00 100 GLN A CA 1
ATOM 753 C C . GLN A 1 100 ? -9.706 5.009 -6.858 1.00 94.00 100 GLN A C 1
ATOM 755 O O . GLN A 1 100 ? -9.374 3.911 -7.307 1.00 94.00 100 GLN A O 1
ATOM 760 N N . CYS A 1 101 ? -10.436 5.164 -5.753 1.00 94.56 101 CYS A N 1
ATOM 761 C CA . CYS A 1 101 ? -10.991 4.031 -5.025 1.00 94.56 101 CYS A CA 1
ATOM 762 C C . CYS A 1 101 ? -12.164 3.407 -5.782 1.00 94.56 101 CYS A C 1
ATOM 764 O O . CYS A 1 101 ? -12.974 4.115 -6.379 1.00 94.56 101 CYS A O 1
ATOM 766 N N . ASP A 1 102 ? -12.240 2.082 -5.734 1.00 95.44 102 ASP A N 1
ATOM 767 C CA . ASP A 1 102 ? -13.335 1.295 -6.296 1.00 95.44 102 ASP A CA 1
ATOM 768 C C . ASP A 1 102 ? -14.595 1.368 -5.417 1.00 95.44 102 ASP A C 1
ATOM 770 O O . ASP A 1 102 ? -14.563 1.808 -4.261 1.00 95.44 102 ASP A O 1
ATOM 774 N N . GLU A 1 103 ? -15.728 0.923 -5.953 1.00 92.50 103 GLU A N 1
ATOM 775 C CA . GLU A 1 103 ? -16.983 0.882 -5.212 1.00 92.50 103 GLU A CA 1
ATOM 776 C C . GLU A 1 103 ? -16.852 0.046 -3.928 1.00 92.50 103 GLU A C 1
ATOM 778 O O . GLU A 1 103 ? -16.352 -1.079 -3.916 1.00 92.50 103 GLU A O 1
ATOM 783 N N . GLY A 1 104 ? -17.337 0.598 -2.812 1.00 89.88 104 GLY A N 1
ATOM 784 C CA . GLY A 1 104 ? -17.224 -0.046 -1.502 1.00 89.88 104 GLY A CA 1
ATOM 785 C C . GLY A 1 104 ? -15.898 0.207 -0.781 1.00 89.88 104 GLY A C 1
ATOM 786 O O . GLY A 1 104 ? -15.703 -0.352 0.300 1.00 89.88 104 GLY A O 1
ATOM 787 N N . TYR A 1 105 ? -15.031 1.065 -1.324 1.00 91.31 105 TYR A N 1
ATOM 788 C CA . TYR A 1 105 ? -13.803 1.537 -0.688 1.00 91.31 105 TYR A CA 1
ATOM 789 C C . TYR A 1 105 ? -13.861 3.051 -0.446 1.00 91.31 105 TYR A C 1
ATOM 791 O O . TYR A 1 105 ? -14.502 3.794 -1.185 1.00 91.31 105 TYR A O 1
ATOM 799 N N . GLU A 1 106 ? -13.197 3.508 0.611 1.00 89.56 106 GLU A N 1
ATOM 800 C CA . GLU A 1 106 ? -13.061 4.920 0.966 1.00 89.56 106 GLU A CA 1
ATOM 801 C C . GLU A 1 106 ? -11.583 5.300 1.013 1.00 89.56 106 GLU A C 1
ATOM 803 O O . GLU A 1 106 ? -10.737 4.525 1.476 1.00 89.56 106 GLU A O 1
ATOM 808 N N . GLN A 1 107 ? -11.285 6.503 0.524 1.00 88.25 107 GLN A N 1
ATOM 809 C CA . GLN A 1 107 ? -9.945 7.056 0.562 1.00 88.25 107 GLN A CA 1
ATOM 810 C C . GLN A 1 107 ? -9.639 7.576 1.968 1.00 88.25 107 GLN A C 1
ATOM 812 O O . GLN A 1 107 ? -10.256 8.528 2.444 1.00 88.25 107 GLN A O 1
ATOM 817 N N . ILE A 1 108 ? -8.645 6.976 2.612 1.00 81.56 108 ILE A N 1
ATOM 818 C CA . ILE A 1 108 ? -8.050 7.477 3.846 1.00 81.56 108 ILE A CA 1
ATOM 819 C C . ILE A 1 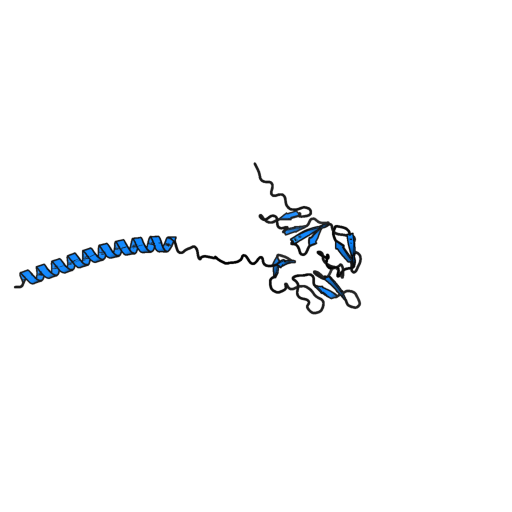108 ? -6.608 7.837 3.512 1.00 81.56 108 ILE A C 1
ATOM 821 O O . ILE A 1 108 ? -5.777 6.960 3.268 1.00 81.56 108 ILE A O 1
ATOM 825 N N . ASP A 1 109 ? -6.333 9.140 3.489 1.00 80.44 109 ASP A N 1
ATOM 826 C CA . ASP A 1 109 ? -5.068 9.699 3.013 1.00 80.44 109 ASP A CA 1
ATOM 827 C C . ASP A 1 109 ? -4.779 9.288 1.552 1.00 80.44 109 ASP A C 1
ATOM 829 O O . ASP A 1 109 ? -5.564 9.607 0.657 1.00 80.44 109 ASP A O 1
ATOM 833 N N . SER A 1 110 ? -3.693 8.563 1.283 1.00 80.50 110 SER A N 1
ATOM 834 C CA . SER A 1 110 ? -3.365 8.083 -0.068 1.00 80.50 110 SER A CA 1
ATOM 835 C C . SER A 1 110 ? -3.861 6.659 -0.347 1.00 80.50 110 SER A C 1
ATOM 837 O O . SER A 1 110 ? -3.570 6.115 -1.407 1.00 80.50 110 SER A O 1
ATOM 839 N N . PHE A 1 111 ? -4.596 6.033 0.580 1.00 85.06 111 PHE A N 1
ATOM 840 C CA . PHE A 1 111 ? -4.956 4.618 0.483 1.00 85.06 111 PHE A CA 1
ATOM 841 C C . PHE A 1 111 ? -6.463 4.367 0.422 1.00 85.06 111 PHE A C 1
ATOM 843 O O . PHE A 1 111 ? -7.240 5.031 1.104 1.00 85.06 111 PHE A O 1
ATOM 850 N N . CYS A 1 112 ? -6.874 3.373 -0.367 1.00 90.31 112 CYS A N 1
ATOM 851 C CA . CYS A 1 112 ? -8.264 2.933 -0.466 1.00 90.31 112 CYS A CA 1
ATOM 852 C C . CYS A 1 112 ? -8.508 1.729 0.445 1.00 90.31 112 CYS A C 1
ATOM 854 O O . CYS A 1 112 ? -7.966 0.645 0.221 1.00 90.31 112 CYS A O 1
ATOM 856 N N . PHE A 1 113 ? -9.354 1.901 1.460 1.00 86.94 113 PHE A N 1
ATOM 857 C CA . PHE A 1 113 ? -9.711 0.834 2.396 1.00 86.94 113 PHE A CA 1
ATOM 858 C C . PHE A 1 113 ? -11.181 0.456 2.263 1.00 86.94 113 PHE A C 1
ATOM 860 O O . PHE A 1 113 ? -12.004 1.319 1.962 1.00 86.94 113 PHE A O 1
ATOM 867 N N . PRO A 1 114 ? -11.538 -0.822 2.482 1.00 87.00 114 PRO A N 1
ATOM 868 C CA . PRO A 1 114 ? -12.924 -1.241 2.393 1.00 87.00 114 PRO A CA 1
ATOM 869 C C . PRO A 1 114 ? -13.746 -0.474 3.423 1.00 87.00 114 PRO A C 1
ATOM 871 O O . PRO A 1 114 ? -13.402 -0.433 4.610 1.00 87.00 114 PRO A O 1
ATOM 874 N N . ILE A 1 115 ? -14.857 0.098 2.970 1.00 85.88 115 ILE A N 1
ATOM 875 C CA . ILE A 1 115 ? -15.841 0.702 3.853 1.00 85.88 115 ILE A CA 1
ATOM 876 C C . ILE A 1 115 ? -16.336 -0.429 4.739 1.00 85.88 115 ILE A C 1
ATOM 878 O O . ILE A 1 115 ? -16.982 -1.377 4.277 1.00 85.88 115 ILE A O 1
ATOM 882 N N . GLN A 1 116 ? -16.040 -0.339 6.032 1.00 74.44 116 GLN A N 1
ATOM 883 C CA . GLN A 1 116 ? -16.751 -1.151 6.996 1.00 74.44 116 GLN A CA 1
ATOM 884 C C . GLN A 1 116 ? -18.195 -0.681 6.921 1.00 74.44 116 GLN A C 1
ATOM 886 O O . GLN A 1 116 ? -18.553 0.353 7.485 1.00 74.44 116 GLN A O 1
ATOM 891 N N . LYS A 1 117 ? -19.027 -1.431 6.190 1.00 56.50 117 LYS A N 1
ATOM 892 C CA . LYS A 1 117 ? -20.464 -1.388 6.396 1.00 56.50 117 LYS A CA 1
ATOM 893 C C . LYS A 1 117 ? -20.639 -1.803 7.848 1.00 56.50 117 LYS A C 1
ATOM 895 O O . LYS A 1 117 ? -20.778 -2.987 8.149 1.00 56.50 117 LYS A O 1
ATOM 900 N N . LEU A 1 118 ? -20.623 -0.829 8.760 1.00 51.72 118 LEU A N 1
ATOM 901 C CA . LEU A 1 118 ? -21.472 -0.934 9.923 1.00 51.72 118 LEU A CA 1
ATOM 902 C C . LEU A 1 118 ? -22.804 -1.329 9.313 1.00 51.72 118 LEU A C 1
ATOM 904 O O . LEU A 1 118 ? -23.344 -0.632 8.451 1.00 51.72 118 LEU A O 1
ATOM 908 N N . SER A 1 119 ? -23.239 -2.541 9.624 1.00 47.03 119 SER A N 1
ATOM 909 C CA . SER A 1 119 ? -24.620 -2.902 9.431 1.00 47.03 119 SER A CA 1
ATOM 910 C C . SER A 1 119 ? -25.396 -1.834 10.188 1.00 47.03 119 SER A C 1
ATOM 912 O O . SER A 1 119 ? -25.590 -1.928 11.395 1.00 47.03 119 SER A O 1
ATOM 914 N N . ASN A 1 120 ? -25.779 -0.770 9.485 1.00 51.28 120 ASN A N 1
ATOM 915 C CA . ASN A 1 120 ? -26.630 0.298 9.973 1.00 51.28 120 ASN A CA 1
ATOM 916 C C . ASN A 1 120 ? -28.075 -0.223 10.034 1.00 51.28 120 ASN A C 1
ATOM 918 O O . ASN A 1 120 ? -29.025 0.486 9.713 1.00 51.28 120 ASN A O 1
ATOM 922 N N . GLY A 1 121 ? -28.260 -1.467 10.483 1.00 49.28 121 GLY A N 1
ATOM 923 C CA . GLY A 1 121 ? -29.437 -1.811 11.248 1.00 49.28 121 GLY A CA 1
ATOM 924 C C . GLY A 1 121 ? -29.321 -1.060 12.569 1.00 49.28 121 GLY A C 1
ATOM 925 O O . GLY A 1 121 ? -28.632 -1.522 13.467 1.00 49.28 121 GLY A O 1
ATOM 926 N N . ALA A 1 122 ? -29.988 0.095 12.642 1.00 52.53 122 ALA A N 1
ATOM 927 C CA . ALA A 1 122 ? -30.059 1.023 13.775 1.00 52.53 122 ALA A CA 1
ATOM 928 C C . ALA A 1 122 ? -28.997 2.142 13.827 1.00 52.53 122 ALA A C 1
ATOM 930 O O . ALA A 1 122 ? -28.215 2.240 14.766 1.00 52.53 122 ALA A O 1
ATOM 931 N N . ILE A 1 123 ? -29.114 3.124 12.925 1.00 44.91 123 ILE A N 1
ATOM 932 C CA . ILE A 1 123 ? -29.062 4.521 13.391 1.00 44.91 123 ILE A CA 1
ATOM 933 C C . ILE A 1 123 ? -30.503 4.931 13.687 1.00 44.91 123 ILE A C 1
ATOM 935 O O . ILE A 1 123 ? -31.227 5.486 12.864 1.00 44.91 123 ILE A O 1
ATOM 939 N N . VAL A 1 124 ? -30.931 4.561 14.891 1.00 44.22 124 VAL A N 1
ATOM 940 C CA . VAL A 1 124 ? -32.076 5.161 15.566 1.00 44.22 124 VAL A CA 1
ATOM 941 C C . VAL A 1 124 ? -31.738 6.632 15.773 1.00 44.22 124 VAL A C 1
ATOM 943 O O . VAL A 1 124 ? -30.773 6.961 16.465 1.00 44.22 124 VAL A O 1
ATOM 946 N N . GLY A 1 125 ? -32.537 7.517 15.176 1.00 49.25 125 GLY A N 1
ATOM 947 C CA . GLY A 1 125 ? -32.494 8.945 15.458 1.00 49.25 125 GLY A CA 1
ATOM 948 C C . GLY A 1 125 ? -32.645 9.187 16.958 1.00 49.25 125 GLY A C 1
ATOM 949 O O . GLY A 1 125 ? -33.719 8.997 17.522 1.00 49.25 125 GLY A O 1
ATOM 950 N N . SER A 1 126 ? -31.560 9.599 17.608 1.00 62.53 126 SER A N 1
ATOM 951 C CA . SER A 1 126 ? -31.523 9.842 19.051 1.00 62.53 126 SER A CA 1
ATOM 952 C C . SER A 1 126 ? -31.213 11.299 19.358 1.00 62.53 126 SER A C 1
ATOM 954 O O . SER A 1 126 ? -30.168 11.606 19.912 1.00 62.53 126 SER A O 1
ATOM 956 N N . ILE A 1 127 ? -32.157 12.189 19.027 1.00 56.53 127 ILE A N 1
ATOM 957 C CA . ILE A 1 127 ? -32.386 13.467 19.734 1.00 56.53 127 ILE A CA 1
ATOM 958 C C . ILE A 1 127 ? -33.908 13.757 19.802 1.00 56.53 127 ILE A C 1
ATOM 960 O O . ILE A 1 127 ? -34.338 14.894 19.699 1.00 56.53 127 ILE A O 1
ATOM 964 N N . ILE A 1 128 ? -34.783 12.746 19.913 1.00 55.69 128 ILE A N 1
ATOM 965 C CA . ILE A 1 128 ? -36.249 12.987 19.983 1.00 55.69 128 ILE A CA 1
ATOM 966 C C . ILE A 1 128 ? -36.850 12.558 21.327 1.00 55.69 128 ILE A C 1
ATOM 968 O O . ILE A 1 128 ? -37.834 13.144 21.775 1.00 55.69 128 ILE A O 1
ATOM 972 N N . THR A 1 129 ? -36.224 11.635 22.059 1.00 51.72 129 THR A N 1
ATOM 973 C CA . THR A 1 129 ? -36.792 11.126 23.317 1.00 51.72 129 THR A CA 1
ATOM 974 C C . THR A 1 129 ? -36.899 12.205 24.400 1.00 51.72 129 THR A C 1
ATOM 976 O O . THR A 1 129 ? -37.899 12.256 25.111 1.00 51.72 129 THR A O 1
ATOM 979 N N . LEU A 1 130 ? -35.930 13.129 24.486 1.00 54.56 130 LEU A N 1
ATOM 980 C CA . LEU A 1 130 ? -35.991 14.233 25.455 1.00 54.56 130 LEU A CA 1
ATOM 981 C C . LEU A 1 130 ? -37.068 15.274 25.100 1.00 54.56 130 LEU A C 1
ATOM 983 O O . LEU A 1 130 ? -37.749 15.791 25.986 1.00 54.56 130 LEU A O 1
ATOM 987 N N . PHE A 1 131 ? -37.254 15.559 23.808 1.00 61.34 131 PHE A N 1
ATOM 988 C CA . PHE A 1 131 ? -38.221 16.558 23.347 1.00 61.34 131 PHE A CA 1
ATOM 989 C C . PHE A 1 131 ? -39.671 16.080 23.484 1.00 61.34 131 PHE A C 1
ATOM 991 O O . PHE A 1 131 ? -40.550 16.885 23.791 1.00 61.34 131 PHE A O 1
ATOM 998 N N . VAL A 1 132 ? -39.930 14.774 23.341 1.00 59.50 132 VAL A N 1
ATOM 999 C CA . VAL A 1 132 ? -41.274 14.206 23.538 1.00 59.50 132 VAL A CA 1
ATOM 1000 C C . VAL A 1 132 ? -41.692 14.268 25.011 1.00 59.50 132 VAL A C 1
ATOM 1002 O O . VAL A 1 132 ? -42.826 14.645 25.304 1.00 59.50 132 VAL A O 1
ATOM 1005 N N . ILE A 1 133 ? -40.780 13.993 25.953 1.00 59.62 133 ILE A N 1
ATOM 1006 C CA . ILE A 1 133 ? -41.093 14.048 27.393 1.00 59.62 133 ILE A CA 1
ATOM 1007 C C . ILE A 1 133 ? -41.420 15.486 27.827 1.00 59.62 133 ILE A C 1
ATOM 1009 O O . ILE A 1 133 ? -42.420 15.708 28.511 1.00 59.62 133 ILE A O 1
ATOM 1013 N N . LEU A 1 134 ? -40.645 16.479 27.376 1.00 59.38 134 LEU A N 1
ATOM 1014 C CA . LEU A 1 134 ? -40.927 17.889 27.680 1.00 59.38 134 LEU A CA 1
ATOM 1015 C C . LEU A 1 134 ? -42.222 18.382 27.007 1.00 59.38 134 LEU A C 1
ATOM 1017 O O . LEU A 1 134 ? -43.014 19.082 27.642 1.00 59.38 134 LEU A O 1
ATOM 1021 N N . GLY A 1 135 ? -42.491 17.967 25.764 1.00 59.59 135 GLY A N 1
ATOM 1022 C CA . GLY A 1 135 ? -43.713 18.331 25.039 1.00 59.59 135 GLY A CA 1
ATOM 1023 C C . GLY A 1 135 ? -45.000 17.817 25.698 1.00 59.59 135 GLY A C 1
ATOM 1024 O O . GLY A 1 135 ? -46.003 18.538 25.746 1.00 59.59 135 GLY A O 1
ATOM 1025 N N . ILE A 1 136 ? -44.976 16.604 26.266 1.00 66.19 136 ILE A N 1
ATOM 1026 C CA . ILE A 1 136 ? -46.136 16.015 26.957 1.00 66.19 136 ILE A CA 1
ATOM 1027 C C . ILE A 1 136 ? -46.437 16.765 28.263 1.00 66.19 136 ILE A C 1
ATOM 1029 O O . ILE A 1 136 ? -47.601 17.070 28.535 1.00 66.19 136 ILE A O 1
ATOM 1033 N N . ILE A 1 137 ? -45.411 17.125 29.046 1.00 72.94 137 ILE A N 1
ATOM 1034 C CA . ILE A 1 137 ? -45.597 17.839 30.322 1.00 72.94 137 ILE A CA 1
ATOM 1035 C C . ILE A 1 137 ? -46.219 19.223 30.083 1.00 72.94 137 ILE A C 1
ATOM 1037 O O . ILE A 1 137 ? -47.198 19.581 30.742 1.00 72.94 137 ILE A O 1
ATOM 1041 N N . VAL A 1 138 ? -45.719 19.981 29.098 1.00 70.88 138 VAL A N 1
ATOM 1042 C CA . VAL A 1 138 ? -46.261 21.312 28.769 1.00 70.88 138 VAL A CA 1
ATOM 1043 C C . VAL A 1 138 ? -47.703 21.217 28.255 1.00 70.88 138 VAL A C 1
ATOM 1045 O O . VAL A 1 138 ? -48.560 21.999 28.674 1.00 70.88 138 VAL A O 1
ATOM 1048 N N . SER A 1 139 ? -48.007 20.224 27.413 1.00 69.81 139 SER A N 1
ATOM 1049 C CA . SER A 1 139 ? -49.350 20.036 26.844 1.00 69.81 139 SER A CA 1
ATOM 1050 C C . SER A 1 139 ? -50.396 19.667 27.901 1.00 69.81 139 SER A C 1
ATOM 1052 O O . SER A 1 139 ? -51.509 20.196 27.875 1.00 69.81 139 SER A O 1
ATOM 1054 N N . LEU A 1 140 ? -50.046 18.815 28.872 1.00 73.25 140 LEU A N 1
ATOM 1055 C CA . LEU A 1 140 ? -50.948 18.445 29.968 1.00 73.25 140 LEU A CA 1
ATOM 1056 C C . LEU A 1 140 ? -51.237 19.636 30.888 1.00 73.25 140 LEU A C 1
ATOM 1058 O O . LEU A 1 140 ? -52.403 19.908 31.183 1.00 73.25 140 LEU A O 1
ATOM 1062 N N . ILE A 1 141 ? -50.208 20.392 31.288 1.00 79.12 141 ILE A N 1
ATOM 1063 C CA . ILE A 1 141 ? -50.384 21.588 32.127 1.00 79.12 141 ILE A CA 1
ATOM 1064 C C . ILE A 1 141 ? -51.269 22.618 31.407 1.00 79.12 141 ILE A C 1
ATOM 1066 O O . ILE A 1 141 ? -52.233 23.123 31.992 1.00 79.12 141 ILE A O 1
ATOM 1070 N N . PHE A 1 142 ? -51.012 22.881 30.121 1.00 80.19 142 PHE A N 1
ATOM 1071 C CA . PHE A 1 142 ? -51.814 23.815 29.328 1.00 80.19 142 PHE A CA 1
ATOM 1072 C C . PHE A 1 142 ? -53.271 23.352 29.156 1.00 80.19 142 PHE A C 1
ATOM 1074 O O . PHE A 1 142 ? -54.200 24.161 29.276 1.00 80.19 142 PHE A O 1
ATOM 1081 N N . TYR A 1 143 ? -53.499 22.053 28.939 1.00 82.12 143 TYR A N 1
ATOM 1082 C CA . TYR A 1 143 ? -54.839 21.473 28.843 1.00 82.12 143 TYR A CA 1
ATOM 1083 C C . TYR A 1 143 ? -55.628 21.624 30.152 1.00 82.12 143 TYR A C 1
ATOM 1085 O O . TYR A 1 143 ? -56.781 22.066 30.130 1.00 82.12 143 TYR A O 1
ATOM 1093 N N . PHE A 1 144 ? -55.012 21.340 31.306 1.00 81.31 144 PHE A N 1
ATOM 1094 C CA . PHE A 1 144 ? -55.673 21.487 32.607 1.00 81.31 144 PHE A CA 1
ATOM 1095 C C . PHE A 1 144 ? -56.020 22.947 32.932 1.00 81.31 144 PHE A C 1
ATOM 1097 O O . PHE A 1 144 ? -57.130 23.217 33.403 1.00 81.31 144 PHE A O 1
ATOM 1104 N N . ILE A 1 145 ? -55.126 23.899 32.637 1.00 77.06 145 ILE A N 1
ATOM 1105 C CA . ILE A 1 145 ? -55.398 25.336 32.817 1.00 77.06 145 ILE A CA 1
ATOM 1106 C C . ILE A 1 145 ? -56.544 25.782 31.899 1.00 77.06 145 ILE A C 1
ATOM 1108 O O . ILE A 1 145 ? -57.481 26.447 32.348 1.00 77.06 145 ILE A O 1
ATOM 1112 N N . SER A 1 146 ? -56.518 25.374 30.629 1.00 73.38 146 SER A N 1
ATOM 1113 C CA . SER A 1 146 ? -57.561 25.713 29.656 1.00 73.38 146 SER A CA 1
ATOM 1114 C C . SER A 1 146 ? -58.924 25.133 30.039 1.00 73.38 146 SER A C 1
ATOM 1116 O O . SER A 1 146 ? -59.945 25.811 29.908 1.00 73.38 146 SER A O 1
ATOM 1118 N N . LYS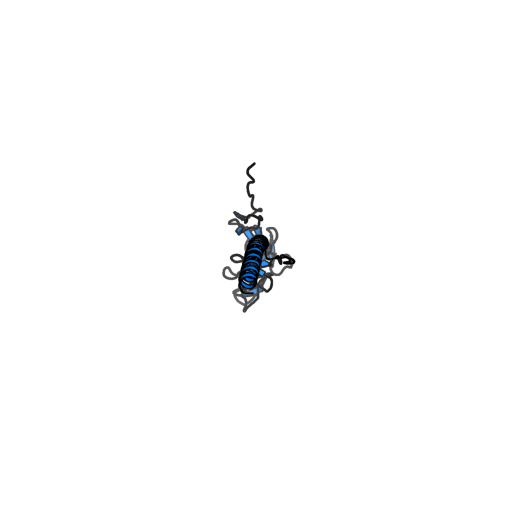 A 1 147 ? -58.961 23.908 30.580 1.00 73.50 147 LYS A N 1
ATOM 1119 C CA . LYS A 1 147 ? -60.196 23.278 31.066 1.00 73.50 147 LYS A CA 1
ATOM 1120 C C . LYS A 1 147 ? -60.790 24.043 32.252 1.00 73.50 147 LYS A C 1
ATOM 1122 O O . LYS A 1 147 ? -61.991 24.302 32.253 1.00 73.50 147 LYS A O 1
ATOM 1127 N N . LYS A 1 148 ? -59.961 24.469 33.216 1.00 71.88 148 LYS A N 1
ATOM 1128 C CA . LYS A 1 148 ? -60.413 25.300 34.347 1.00 71.88 148 LYS A CA 1
ATOM 1129 C C . LYS A 1 148 ? -60.975 26.648 33.883 1.00 71.88 148 LYS A C 1
ATOM 1131 O O . LYS A 1 148 ? -62.041 27.036 34.348 1.00 71.88 148 LYS A O 1
ATOM 1136 N N . LYS A 1 149 ? -60.322 27.315 32.921 1.00 68.88 149 LYS A N 1
ATOM 1137 C CA . LYS A 1 149 ? -60.818 28.578 32.341 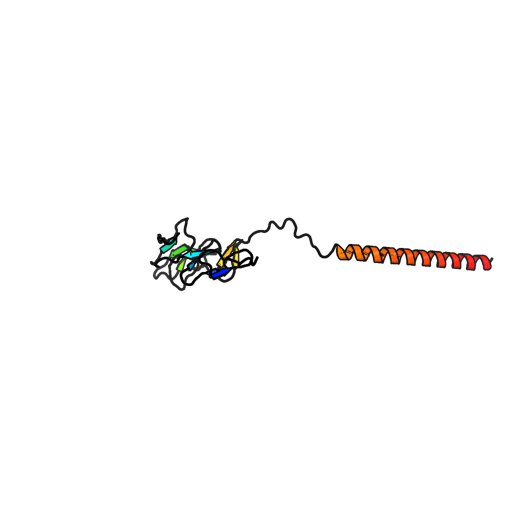1.00 68.88 149 LYS A CA 1
ATOM 1138 C C . LYS A 1 149 ? -62.164 28.408 31.629 1.00 68.88 149 LYS A C 1
ATOM 1140 O O . LYS A 1 149 ? -63.056 29.219 31.844 1.00 68.88 149 LYS A O 1
ATOM 1145 N N . LYS A 1 150 ? -62.347 27.342 30.837 1.00 68.19 150 LYS A N 1
ATOM 1146 C CA . LYS A 1 150 ? -63.634 27.054 30.172 1.00 68.19 150 LYS A CA 1
ATOM 1147 C C . LYS A 1 150 ? -64.761 26.768 31.170 1.00 68.19 150 LYS A C 1
ATOM 1149 O O . LYS A 1 150 ? -65.874 27.231 30.960 1.00 68.19 150 LYS A O 1
ATOM 1154 N N . LEU A 1 151 ? -64.475 26.050 32.259 1.00 67.88 151 LEU A N 1
ATOM 1155 C CA . LEU A 1 151 ? -65.449 25.777 33.324 1.00 67.88 151 LEU A CA 1
ATOM 1156 C C . LEU A 1 151 ? -65.839 27.042 34.102 1.00 67.88 151 LEU A C 1
ATOM 1158 O O . LEU A 1 151 ? -67.020 27.232 34.373 1.00 67.88 151 LEU A O 1
ATOM 1162 N N . ALA A 1 152 ? -64.880 27.920 34.411 1.00 71.00 152 ALA A N 1
ATOM 1163 C CA . ALA A 1 152 ? -65.163 29.213 35.038 1.00 71.00 152 ALA A CA 1
ATOM 1164 C C . ALA A 1 152 ? -65.996 30.118 34.112 1.00 71.00 152 ALA A C 1
ATOM 1166 O O . ALA A 1 152 ? -67.040 30.616 34.517 1.00 71.00 152 ALA A O 1
ATOM 1167 N N . TYR A 1 153 ? -65.611 30.219 32.835 1.00 70.44 153 TYR A N 1
ATOM 1168 C CA . TYR A 1 153 ? -66.351 30.980 31.823 1.00 70.44 153 TYR A CA 1
ATOM 1169 C C . TYR A 1 153 ? -67.781 30.460 31.597 1.00 70.44 153 TYR A C 1
ATOM 1171 O O . TYR A 1 153 ? -68.711 31.245 31.421 1.00 70.44 153 TYR A O 1
ATOM 1179 N N . TYR A 1 154 ? -67.976 29.137 31.603 1.00 72.81 154 TYR A N 1
ATOM 1180 C CA . TYR A 1 154 ? -69.300 28.526 31.467 1.00 72.81 154 TYR A CA 1
ATOM 1181 C C . TYR A 1 154 ? -70.177 28.773 32.703 1.00 72.81 154 TYR A C 1
ATOM 1183 O O . TYR A 1 154 ? -71.368 29.046 32.563 1.00 72.81 154 TYR A O 1
ATOM 1191 N N . LYS A 1 155 ? -69.589 28.722 33.907 1.00 72.62 155 LYS A N 1
ATOM 1192 C CA . LYS A 1 155 ? -70.302 28.976 35.163 1.00 72.62 155 LYS A CA 1
ATOM 1193 C C . LYS A 1 155 ? -70.747 30.438 35.283 1.00 72.62 155 LYS A C 1
ATOM 1195 O O . LYS A 1 155 ? -71.909 30.669 35.601 1.00 72.62 155 LYS A O 1
ATOM 1200 N N . ASP A 1 156 ? -69.886 31.398 34.947 1.00 73.69 156 ASP A N 1
ATOM 1201 C CA . ASP A 1 156 ? -70.242 32.825 34.986 1.00 73.69 156 ASP A CA 1
ATOM 1202 C C . ASP A 1 156 ? -71.330 33.179 33.960 1.00 73.69 156 ASP A C 1
ATOM 1204 O O . ASP A 1 156 ? -72.265 33.911 34.276 1.00 73.69 156 ASP A O 1
ATOM 1208 N N . ASN A 1 157 ? -71.284 32.604 32.751 1.00 70.62 157 ASN A N 1
ATOM 1209 C CA . ASN A 1 157 ? -72.335 32.816 31.744 1.00 70.62 157 ASN A CA 1
ATOM 1210 C C . ASN A 1 157 ? -73.696 32.213 32.131 1.00 70.62 157 ASN A C 1
ATOM 1212 O O . ASN A 1 157 ? -74.734 32.722 31.704 1.00 70.62 157 ASN A O 1
ATOM 1216 N N . LEU A 1 158 ? -73.708 31.116 32.896 1.00 75.19 158 LEU A N 1
ATOM 1217 C CA . LEU A 1 158 ? -74.941 30.528 33.425 1.00 75.19 158 LEU A CA 1
ATOM 1218 C C . LEU A 1 158 ? -75.547 31.394 34.533 1.00 75.19 158 LEU A C 1
ATOM 1220 O O . LEU A 1 158 ? -76.753 31.626 34.512 1.00 75.19 158 LEU A O 1
ATOM 1224 N N . ILE A 1 159 ? -74.717 31.918 35.439 1.00 69.06 159 ILE A N 1
ATOM 1225 C CA . ILE A 1 159 ? -75.151 32.839 36.499 1.00 69.06 159 ILE A CA 1
ATOM 1226 C C . ILE A 1 159 ? -75.704 34.135 35.881 1.00 69.06 159 ILE A C 1
ATOM 1228 O O . ILE A 1 159 ? -76.825 34.526 36.188 1.00 69.06 159 ILE A O 1
ATOM 1232 N N . TYR A 1 160 ? -75.000 34.724 34.906 1.00 66.50 160 TYR A N 1
ATOM 1233 C CA . TYR A 1 160 ? -75.451 35.933 34.202 1.00 66.50 160 TYR A CA 1
ATOM 1234 C C . TYR A 1 160 ? -76.798 35.761 33.472 1.00 66.50 160 TYR A C 1
ATOM 1236 O O . TYR A 1 160 ? -77.559 36.717 33.323 1.00 66.50 160 TYR A O 1
ATOM 1244 N N . ARG A 1 161 ? -77.119 34.549 32.992 1.00 61.81 161 ARG A N 1
ATOM 1245 C CA . ARG A 1 161 ? -78.430 34.266 32.383 1.00 61.81 161 ARG A CA 1
ATOM 1246 C C . ARG A 1 161 ? -79.543 34.026 33.401 1.00 61.81 161 ARG A C 1
ATOM 1248 O O . ARG A 1 161 ? -80.683 34.335 33.071 1.00 61.81 161 ARG A O 1
ATOM 1255 N N . GLN A 1 162 ? -79.239 33.505 34.590 1.00 69.06 162 GLN A N 1
ATOM 1256 C CA . GLN A 1 162 ? -80.239 33.298 35.644 1.00 69.06 162 GLN A CA 1
ATOM 1257 C C . GLN A 1 162 ? -80.716 34.608 36.283 1.00 69.06 162 GLN A C 1
ATOM 1259 O O . GLN A 1 162 ? -81.858 34.671 36.706 1.00 69.06 162 GLN A O 1
ATOM 1264 N N . GLU A 1 163 ? -79.896 35.661 36.306 1.00 62.16 163 GLU A N 1
ATOM 1265 C CA . GLU A 1 163 ? -80.294 36.977 36.842 1.00 62.16 163 GLU A CA 1
ATOM 1266 C C . GLU A 1 163 ? -81.138 37.827 35.866 1.00 62.16 163 GLU A C 1
ATOM 1268 O O . GLU A 1 163 ? -81.617 38.897 36.234 1.00 62.16 163 GLU A O 1
ATOM 1273 N N . ARG A 1 164 ? -81.311 37.384 34.609 1.00 60.19 164 ARG A N 1
ATOM 1274 C CA . ARG A 1 164 ? -82.088 38.090 33.567 1.00 60.19 164 ARG A CA 1
ATOM 1275 C C . ARG A 1 164 ? -83.441 37.448 33.228 1.00 60.19 164 ARG A C 1
ATOM 1277 O O . ARG A 1 164 ? -84.064 37.873 32.253 1.00 60.19 164 ARG A O 1
ATOM 1284 N N . GLN A 1 165 ? -83.885 36.455 33.997 1.00 51.53 165 GLN A N 1
ATOM 1285 C CA . GLN A 1 165 ? -85.245 35.898 33.957 1.00 51.53 165 GLN A CA 1
ATOM 1286 C C . GLN A 1 165 ? -85.954 36.185 35.275 1.00 51.53 165 GLN A C 1
ATOM 1288 O O . GLN A 1 165 ? -87.177 36.429 35.213 1.00 51.53 165 GLN A O 1
#

Organism: NCBI:txid348837

Foldseek 3Di:
DDPPPDADPQAPDADPVSQGLHGDPQWDAWLVSDIDGDEDQDAQWADDNNDTDHFPDPRGGAAGRQDPVAHQARGFDDDPSPFHPHGHPQFDDDPRHTQDGDPQWDDDPRHTHGPPPPVPPDPPPPPCPVVVVVVVVVVVVVVVVVVVVVVVVVVVVVVVVVVVD